Protein AF-A0A0F9L7L8-F1 (afdb_monomer)

Structure (mmCIF, N/CA/C/O backbone):
data_AF-A0A0F9L7L8-F1
#
_entry.id   AF-A0A0F9L7L8-F1
#
loop_
_atom_site.group_PDB
_atom_site.id
_atom_site.type_symbol
_atom_site.label_atom_id
_atom_site.label_alt_id
_atom_site.label_comp_id
_atom_site.label_asym_id
_atom_site.label_entity_id
_atom_site.label_seq_id
_atom_site.pdbx_PDB_ins_code
_atom_site.Cartn_x
_atom_site.C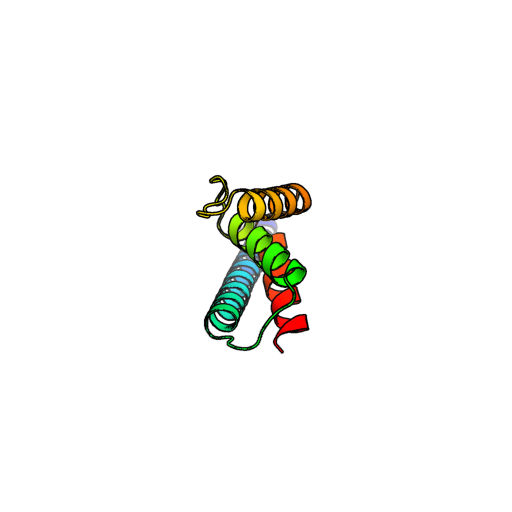artn_y
_atom_site.Cartn_z
_atom_site.occupancy
_atom_site.B_iso_or_equiv
_atom_site.auth_seq_id
_atom_site.auth_comp_id
_atom_site.auth_asym_id
_atom_site.auth_atom_id
_atom_site.pdbx_PDB_model_num
ATOM 1 N N . MET A 1 1 ? -20.243 1.030 40.720 1.00 58.00 1 MET A N 1
ATOM 2 C CA . MET A 1 1 ? -19.540 1.716 39.609 1.00 58.00 1 MET A CA 1
ATOM 3 C C . MET A 1 1 ? -20.344 2.938 39.201 1.00 58.00 1 MET A C 1
ATOM 5 O O . MET A 1 1 ? -21.549 2.809 39.022 1.00 58.00 1 MET A O 1
ATOM 9 N N . LEU A 1 2 ? -19.695 4.101 39.087 1.00 49.59 2 LEU A N 1
ATOM 10 C CA . LEU A 1 2 ? -20.335 5.357 38.682 1.00 49.59 2 LEU A CA 1
ATOM 11 C C . LEU A 1 2 ? -20.821 5.268 37.214 1.00 49.59 2 LEU A C 1
ATOM 13 O O . LEU A 1 2 ? -20.102 4.693 36.391 1.00 49.59 2 LEU A O 1
ATOM 17 N N . PRO A 1 3 ? -21.987 5.840 36.854 1.00 58.53 3 PRO A N 1
ATOM 18 C CA . PRO A 1 3 ? -22.592 5.733 35.516 1.00 58.53 3 PRO A CA 1
ATOM 19 C C . PRO A 1 3 ? -21.655 6.083 34.345 1.00 58.53 3 PRO A C 1
ATOM 21 O O . PRO A 1 3 ? -21.719 5.449 33.293 1.00 58.53 3 PRO A O 1
ATOM 24 N N . GLY A 1 4 ? -20.727 7.027 34.542 1.00 60.31 4 GLY A N 1
ATOM 25 C CA . GLY A 1 4 ? -19.758 7.450 33.523 1.00 60.31 4 GLY A CA 1
ATOM 26 C C . GLY A 1 4 ? -18.690 6.409 33.162 1.00 60.31 4 GLY A C 1
ATOM 27 O O . GLY A 1 4 ? -18.187 6.423 32.042 1.00 60.31 4 GLY A O 1
ATOM 28 N N . GLN A 1 5 ? -18.367 5.460 34.050 1.00 60.75 5 GLN A N 1
ATOM 29 C CA . GLN A 1 5 ? -17.336 4.455 33.756 1.00 60.75 5 GLN A CA 1
ATOM 30 C C . GLN A 1 5 ? -17.806 3.382 32.764 1.00 60.75 5 GLN A C 1
ATOM 32 O O . GLN A 1 5 ? -17.020 2.946 31.927 1.00 60.75 5 GLN A O 1
ATOM 37 N N . LYS A 1 6 ? -19.093 3.000 32.783 1.00 67.44 6 LYS A N 1
ATOM 38 C CA . LYS A 1 6 ? -19.633 2.000 31.840 1.00 67.44 6 LYS A CA 1
ATOM 39 C C . LYS A 1 6 ? -19.590 2.481 30.383 1.00 67.44 6 LYS A C 1
ATOM 41 O O . LYS A 1 6 ? -19.322 1.684 29.488 1.00 67.44 6 LYS A O 1
ATOM 46 N N . HIS A 1 7 ? -19.825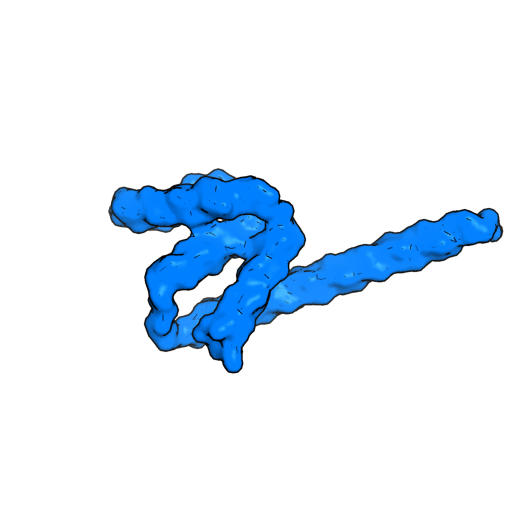 3.771 30.139 1.00 71.62 7 HIS A N 1
ATOM 47 C CA . HIS A 1 7 ? -19.861 4.325 28.782 1.00 71.62 7 HIS A CA 1
ATOM 48 C C . HIS A 1 7 ? -18.468 4.362 28.128 1.00 71.62 7 HIS A C 1
ATOM 50 O O . HIS A 1 7 ? -18.307 3.957 26.977 1.00 71.62 7 HIS A O 1
ATOM 56 N N . VAL A 1 8 ? -17.438 4.756 28.886 1.00 81.50 8 VAL A N 1
ATOM 57 C CA . VAL A 1 8 ? -16.043 4.794 28.409 1.00 81.50 8 VAL A CA 1
ATOM 58 C C . VAL A 1 8 ? -15.523 3.391 28.068 1.00 81.50 8 VAL A C 1
ATOM 60 O O . VAL A 1 8 ? -14.898 3.208 27.022 1.00 81.50 8 VAL A O 1
ATOM 63 N N . SER A 1 9 ? -15.825 2.376 28.886 1.00 82.94 9 SER A N 1
ATOM 64 C CA . SER A 1 9 ? -15.426 0.986 28.611 1.00 82.94 9 SER A CA 1
ATOM 65 C C . SER A 1 9 ? -16.019 0.445 27.305 1.00 82.94 9 SER A C 1
ATOM 67 O O . SER A 1 9 ? -15.314 -0.214 26.539 1.00 82.94 9 SER A O 1
ATOM 69 N N . GLN A 1 10 ? -17.283 0.765 27.008 1.00 80.38 10 GLN A N 1
ATOM 70 C CA . GLN A 1 10 ? -17.938 0.339 25.769 1.00 80.38 10 GLN A CA 1
ATOM 71 C C . GLN A 1 10 ? -17.287 0.975 24.529 1.00 80.38 10 GLN A C 1
ATOM 73 O O . GLN A 1 10 ? -17.045 0.294 23.532 1.00 80.38 10 GLN A O 1
ATOM 78 N N . LEU A 1 11 ? -16.958 2.269 24.596 1.00 83.44 11 LEU A N 1
ATOM 79 C CA . LEU A 1 11 ? -16.261 2.992 23.525 1.00 83.44 11 LEU A CA 1
ATOM 80 C C . LEU A 1 11 ? -14.874 2.398 23.238 1.00 83.44 11 LEU A C 1
ATOM 82 O O . LEU A 1 11 ? -14.505 2.216 22.075 1.00 83.44 11 LEU A O 1
ATOM 86 N N . LEU A 1 12 ? -14.121 2.052 24.287 1.00 84.81 12 LEU A N 1
ATOM 87 C CA . LEU A 1 12 ? -12.811 1.407 24.164 1.00 84.81 12 LEU A CA 1
ATOM 88 C C . LEU A 1 12 ? -12.914 0.026 23.505 1.00 84.81 12 LEU A C 1
ATOM 90 O O . LEU A 1 12 ? -12.127 -0.281 22.608 1.00 84.81 12 LEU A O 1
ATOM 94 N N . LEU A 1 13 ? -13.908 -0.778 23.895 1.00 81.31 13 LEU A N 1
ATOM 95 C CA . LEU A 1 13 ? -14.146 -2.096 23.307 1.00 81.31 13 LEU A CA 1
ATOM 96 C C . LEU A 1 13 ? -14.510 -1.992 21.819 1.00 81.31 13 LEU A C 1
ATOM 98 O O . LEU A 1 13 ? -13.941 -2.700 20.991 1.00 81.31 13 LEU A O 1
ATOM 102 N N . LEU A 1 14 ? -15.395 -1.058 21.458 1.00 83.38 14 LEU A N 1
ATOM 103 C CA . LEU A 1 14 ? -15.755 -0.802 20.061 1.00 83.38 14 LEU A CA 1
ATOM 104 C C . LEU A 1 14 ? -14.546 -0.357 19.231 1.00 83.38 14 LEU A C 1
ATOM 106 O O . LEU A 1 14 ? -14.371 -0.819 18.103 1.00 83.38 14 LEU A O 1
ATOM 110 N N . LYS A 1 15 ? -13.693 0.519 19.778 1.00 85.88 15 LYS A N 1
ATOM 111 C CA . LYS A 1 15 ? -12.450 0.937 19.116 1.00 85.88 15 LYS A CA 1
ATOM 112 C C . LYS A 1 15 ? -11.503 -0.249 18.914 1.00 85.88 15 LYS A C 1
ATOM 114 O O . LYS A 1 15 ? -10.939 -0.385 17.830 1.00 85.88 15 LYS A O 1
ATOM 119 N N . LYS A 1 16 ? -11.373 -1.130 19.912 1.00 86.50 16 LYS A N 1
ATOM 120 C CA . LYS A 1 16 ? -10.564 -2.354 19.823 1.00 86.50 16 LYS A CA 1
ATOM 121 C C . LYS A 1 16 ? -11.059 -3.279 18.705 1.00 86.50 16 LYS A C 1
ATOM 123 O O . LYS A 1 16 ? -10.274 -3.614 17.825 1.00 86.50 16 LYS A O 1
ATOM 128 N N . ILE A 1 17 ? -12.356 -3.592 18.673 1.00 87.25 17 ILE A N 1
ATOM 129 C CA . ILE A 1 17 ? -12.961 -4.448 17.636 1.00 87.25 17 ILE A CA 1
ATOM 130 C C . ILE A 1 17 ? -12.775 -3.836 16.240 1.00 87.25 17 ILE A C 1
ATOM 132 O O . ILE A 1 17 ? -12.404 -4.531 15.293 1.00 87.25 17 ILE A O 1
ATOM 136 N N . LYS A 1 18 ? -12.987 -2.519 16.095 1.00 87.94 18 LYS A N 1
ATOM 137 C CA . LYS A 1 18 ? -12.750 -1.817 14.822 1.00 87.94 18 LYS A CA 1
ATOM 138 C C . LYS A 1 18 ? -11.296 -1.951 14.360 1.00 87.94 18 LYS A C 1
ATOM 140 O O . LYS A 1 18 ? -11.064 -2.191 13.177 1.00 87.94 18 LYS A O 1
ATOM 145 N N . ASN A 1 19 ? -10.335 -1.841 15.277 1.00 89.12 19 ASN A N 1
ATOM 146 C CA . ASN A 1 19 ? -8.916 -2.007 14.966 1.00 89.12 19 ASN A CA 1
ATOM 147 C C . ASN A 1 19 ? -8.570 -3.454 14.584 1.00 89.12 19 ASN A C 1
ATOM 149 O O . ASN A 1 19 ? -7.817 -3.668 13.637 1.00 89.12 19 ASN A O 1
ATOM 153 N N . GLU A 1 20 ? -9.123 -4.452 15.273 1.00 91.75 20 GLU A N 1
ATOM 154 C CA . GLU A 1 20 ? -8.928 -5.873 14.939 1.00 91.75 20 GLU A CA 1
ATOM 155 C C . GLU A 1 20 ? -9.478 -6.203 13.547 1.00 91.75 20 GLU A C 1
ATOM 157 O O . GLU A 1 20 ? -8.793 -6.833 12.733 1.00 91.75 20 GLU A O 1
ATOM 162 N N . LYS A 1 21 ? -10.677 -5.698 13.230 1.00 95.44 21 LYS A N 1
ATOM 163 C CA . LYS A 1 21 ? -11.268 -5.856 11.899 1.00 95.44 21 LYS A CA 1
ATOM 164 C C . LYS A 1 21 ? -10.401 -5.201 10.823 1.00 95.44 21 LYS A C 1
ATOM 166 O O . LYS A 1 21 ? -10.136 -5.825 9.801 1.00 95.44 21 LYS A O 1
ATOM 171 N N . LEU A 1 22 ? -9.935 -3.973 11.059 1.00 96.44 22 LEU A N 1
ATOM 172 C CA . LEU A 1 22 ? -9.091 -3.251 10.106 1.00 96.44 22 LEU A CA 1
ATOM 173 C C . LEU A 1 22 ? -7.786 -4.001 9.808 1.00 96.44 22 LEU A C 1
ATOM 175 O O . LEU A 1 22 ? -7.421 -4.140 8.644 1.00 96.44 22 LEU A O 1
ATOM 179 N N . ASN A 1 23 ? -7.112 -4.517 10.840 1.00 95.75 23 ASN A N 1
ATOM 180 C CA . ASN A 1 23 ? -5.908 -5.329 10.650 1.00 95.75 23 ASN A CA 1
ATOM 181 C C . ASN A 1 23 ? -6.217 -6.596 9.844 1.00 95.75 23 ASN A C 1
ATOM 183 O O . ASN A 1 23 ? -5.483 -6.922 8.918 1.00 95.75 23 ASN A O 1
ATOM 187 N N . THR A 1 24 ? -7.329 -7.271 10.148 1.00 97.56 24 THR A N 1
ATOM 188 C CA . THR A 1 24 ? -7.750 -8.479 9.425 1.00 97.56 24 THR A CA 1
ATOM 189 C C . THR A 1 24 ? -7.999 -8.197 7.942 1.00 97.56 24 THR A C 1
ATOM 191 O O . THR A 1 24 ? -7.522 -8.940 7.085 1.00 97.56 24 THR A O 1
ATOM 194 N N . ASP A 1 25 ? -8.724 -7.122 7.624 1.00 97.00 25 ASP A N 1
ATOM 195 C CA . ASP A 1 25 ? -9.010 -6.723 6.243 1.00 97.00 25 ASP A CA 1
ATOM 196 C C . ASP A 1 25 ? -7.716 -6.363 5.492 1.00 97.00 25 ASP A C 1
ATOM 198 O O . ASP A 1 25 ? -7.518 -6.787 4.353 1.00 97.00 25 ASP A O 1
ATOM 202 N N . PHE A 1 26 ? -6.806 -5.633 6.146 1.00 98.19 26 PHE A N 1
ATOM 203 C CA . PHE A 1 26 ? -5.496 -5.294 5.592 1.00 98.19 26 PHE A CA 1
ATOM 204 C C . PHE A 1 26 ? -4.655 -6.542 5.300 1.00 98.19 26 PHE A C 1
ATOM 206 O O . PHE A 1 26 ? -4.157 -6.691 4.188 1.00 98.19 26 PHE A O 1
ATOM 213 N N . THR A 1 27 ? -4.541 -7.476 6.248 1.00 98.06 27 THR A N 1
ATOM 214 C CA . THR A 1 27 ? -3.785 -8.723 6.055 1.00 98.06 27 THR A CA 1
ATOM 215 C C . THR A 1 27 ? -4.354 -9.566 4.915 1.00 98.06 27 THR A C 1
ATOM 217 O O . THR A 1 27 ? -3.589 -10.090 4.109 1.00 98.06 27 THR A O 1
ATOM 220 N N . LYS A 1 28 ? -5.685 -9.661 4.797 1.00 98.00 28 LYS A N 1
ATOM 221 C CA . LYS A 1 28 ? -6.335 -10.358 3.675 1.00 98.00 28 LYS A CA 1
ATOM 222 C C . LYS A 1 28 ? -6.019 -9.701 2.334 1.00 98.00 28 LYS A C 1
ATOM 224 O O . LYS A 1 28 ? -5.704 -10.401 1.378 1.00 98.00 28 LYS A O 1
ATOM 229 N N . ALA A 1 29 ? -6.063 -8.371 2.274 1.00 98.12 29 ALA A N 1
ATOM 230 C CA . ALA A 1 29 ? -5.712 -7.628 1.070 1.00 98.12 29 ALA A CA 1
ATOM 231 C C . ALA A 1 29 ? -4.238 -7.841 0.677 1.00 98.12 29 ALA A C 1
ATOM 233 O O . ALA A 1 29 ? -3.947 -8.040 -0.497 1.00 98.12 29 ALA A O 1
ATOM 234 N N . VAL A 1 30 ? -3.316 -7.849 1.648 1.00 98.12 30 VAL A N 1
ATOM 235 C CA . VAL A 1 30 ? -1.888 -8.127 1.404 1.00 98.12 30 VAL A CA 1
ATOM 236 C C . VAL A 1 30 ? -1.691 -9.543 0.867 1.00 98.12 30 VAL A C 1
ATOM 238 O O . VAL A 1 30 ? -0.965 -9.733 -0.105 1.00 98.12 30 VAL A O 1
ATOM 241 N N . ALA A 1 31 ? -2.353 -10.534 1.469 1.00 97.88 31 ALA A N 1
ATOM 242 C CA . ALA A 1 31 ? -2.286 -11.915 1.001 1.00 97.88 31 ALA A CA 1
ATOM 243 C C . ALA A 1 31 ? -2.786 -12.048 -0.446 1.00 97.88 31 ALA A C 1
ATOM 245 O O . ALA A 1 31 ? -2.135 -12.708 -1.250 1.00 97.88 31 ALA A O 1
ATOM 246 N N . LEU A 1 32 ? -3.885 -11.364 -0.785 1.00 97.19 32 LEU A N 1
ATOM 247 C CA . LEU A 1 32 ? -4.443 -11.359 -2.135 1.00 97.19 32 LEU A CA 1
ATOM 248 C C . LEU A 1 32 ? -3.464 -10.772 -3.159 1.00 97.19 32 LEU A C 1
ATOM 250 O O . LEU A 1 32 ? -3.214 -11.411 -4.177 1.00 97.19 32 LEU A O 1
ATOM 254 N N . VAL A 1 33 ? -2.862 -9.611 -2.868 1.00 97.31 33 VAL A N 1
ATOM 255 C CA . VAL A 1 33 ? -1.839 -8.997 -3.738 1.00 97.31 33 VAL A CA 1
ATOM 256 C C . VAL A 1 33 ? -0.641 -9.928 -3.919 1.00 97.31 33 VAL A C 1
ATOM 258 O O . VAL A 1 33 ? -0.164 -10.082 -5.037 1.00 97.31 33 VAL A O 1
ATOM 261 N N . ASN A 1 34 ? -0.175 -10.586 -2.853 1.00 96.06 34 ASN A N 1
ATOM 262 C CA . ASN A 1 34 ? 0.964 -11.507 -2.928 1.00 96.06 34 ASN A CA 1
ATOM 263 C C . ASN A 1 34 ? 0.682 -12.753 -3.786 1.00 96.06 34 ASN A C 1
ATOM 265 O O . ASN A 1 34 ? 1.621 -13.345 -4.310 1.00 96.06 34 ASN A O 1
ATOM 269 N N . SER A 1 35 ? -0.583 -13.165 -3.906 1.00 96.44 35 SER A N 1
ATOM 270 C CA . SER A 1 35 ? -1.006 -14.281 -4.764 1.00 96.44 35 SER A CA 1
ATOM 271 C C . SER A 1 35 ? -1.446 -13.863 -6.170 1.00 96.44 35 SER A C 1
ATOM 273 O O . SER A 1 35 ? -1.727 -14.730 -6.993 1.00 96.44 35 SER A O 1
ATOM 275 N N . TYR A 1 36 ? -1.560 -12.561 -6.444 1.00 96.06 36 TYR A N 1
ATOM 276 C CA . TYR A 1 36 ? -2.063 -12.049 -7.715 1.00 96.06 36 TYR A CA 1
ATOM 277 C C . TYR A 1 36 ? -0.986 -12.131 -8.803 1.00 96.06 36 TYR A C 1
ATOM 279 O O . TYR A 1 36 ? 0.134 -11.660 -8.608 1.00 96.06 36 TYR A O 1
ATOM 287 N N . THR A 1 37 ? -1.322 -12.732 -9.945 1.00 94.56 37 THR A N 1
ATOM 288 C CA . THR A 1 37 ? -0.365 -13.027 -11.028 1.00 94.56 37 THR A CA 1
ATOM 289 C C . THR A 1 37 ? -0.522 -12.141 -12.255 1.00 94.56 37 THR A C 1
ATOM 291 O O . THR A 1 37 ? 0.401 -12.057 -13.063 1.00 94.56 37 THR A O 1
ATOM 294 N N . GLU A 1 38 ? -1.666 -11.479 -12.407 1.00 95.50 38 GLU A N 1
ATOM 295 C CA . GLU A 1 38 ? -1.911 -10.596 -13.543 1.00 95.50 38 GLU A CA 1
ATOM 296 C C . GLU A 1 38 ? -1.181 -9.253 -13.364 1.00 95.50 38 GLU A C 1
ATOM 298 O O . GLU A 1 38 ? -0.979 -8.781 -12.238 1.00 95.50 38 GLU A O 1
ATOM 303 N N . PRO A 1 39 ? -0.766 -8.602 -14.462 1.00 95.56 39 PRO A N 1
ATOM 304 C CA . PRO A 1 39 ? -0.062 -7.333 -14.380 1.00 95.56 39 PRO A CA 1
ATOM 305 C C . PRO A 1 39 ? -0.965 -6.233 -13.810 1.00 95.56 39 PRO A C 1
ATOM 307 O O . PRO A 1 39 ? -2.104 -6.049 -14.235 1.00 95.56 39 PRO A O 1
ATOM 310 N N . LEU A 1 40 ? -0.416 -5.448 -12.881 1.00 96.12 40 LEU A N 1
ATOM 311 C CA . LEU A 1 40 ? -1.033 -4.220 -12.380 1.00 96.12 40 LEU A CA 1
ATOM 312 C C . LEU A 1 40 ? -0.316 -2.991 -12.949 1.00 96.12 40 LEU A C 1
ATOM 314 O O . LEU A 1 40 ? 0.904 -3.029 -13.147 1.00 96.12 40 LEU A O 1
ATOM 318 N N . PRO A 1 41 ? -1.032 -1.872 -13.152 1.00 97.06 41 PRO A N 1
ATOM 319 C CA . PRO A 1 41 ? -0.406 -0.603 -13.490 1.00 97.06 41 PRO A CA 1
ATOM 320 C C . PRO A 1 41 ? 0.682 -0.211 -12.479 1.00 97.06 41 PRO A C 1
ATOM 322 O O . PRO A 1 41 ? 0.541 -0.401 -11.267 1.00 97.06 41 PRO A O 1
ATOM 325 N N . ALA A 1 42 ? 1.775 0.380 -12.963 1.00 96.06 42 ALA A N 1
ATOM 326 C CA . ALA A 1 42 ? 2.904 0.746 -12.108 1.00 96.06 42 ALA A CA 1
ATOM 327 C C . ALA A 1 42 ? 2.519 1.749 -11.002 1.00 96.06 42 ALA A C 1
ATOM 329 O O . ALA A 1 42 ? 3.047 1.678 -9.892 1.00 96.06 42 ALA A O 1
ATOM 330 N N . ASP A 1 43 ? 1.580 2.662 -11.267 1.00 97.00 43 ASP A N 1
ATOM 331 C CA . ASP A 1 43 ? 1.105 3.624 -10.270 1.00 97.00 43 ASP A CA 1
ATOM 332 C C . ASP A 1 43 ? 0.305 2.943 -9.144 1.00 97.00 43 ASP A C 1
ATOM 334 O O . ASP A 1 43 ? 0.435 3.327 -7.979 1.00 97.00 43 ASP A O 1
ATOM 338 N N . VAL A 1 44 ? -0.471 1.901 -9.468 1.00 97.94 44 VAL A N 1
ATOM 339 C CA . VAL A 1 44 ? -1.167 1.055 -8.489 1.00 97.94 44 VAL A CA 1
ATOM 340 C C . VAL A 1 44 ? -0.146 0.363 -7.589 1.00 97.94 44 VAL A C 1
ATOM 342 O O . VAL A 1 44 ? -0.255 0.449 -6.365 1.00 97.94 44 VAL A O 1
ATOM 345 N N . LEU A 1 45 ? 0.893 -0.243 -8.171 1.00 97.19 45 LEU A N 1
ATOM 346 C CA . LEU A 1 45 ? 1.961 -0.905 -7.414 1.00 97.19 45 LEU A CA 1
ATOM 347 C C . LEU A 1 45 ? 2.699 0.064 -6.476 1.00 97.19 45 LEU A C 1
ATOM 349 O O . LEU A 1 45 ? 2.957 -0.268 -5.318 1.00 97.19 45 LEU A O 1
ATOM 353 N N . LEU A 1 46 ? 3.001 1.279 -6.941 1.00 97.75 46 LEU A N 1
ATOM 354 C CA . LEU A 1 46 ? 3.663 2.307 -6.133 1.00 97.75 46 LEU A CA 1
ATOM 355 C C . LEU A 1 46 ? 2.790 2.786 -4.962 1.00 97.75 46 LEU A C 1
ATOM 357 O O . LEU A 1 46 ? 3.299 2.947 -3.849 1.00 97.75 46 LEU A O 1
ATOM 361 N N . LYS A 1 47 ? 1.478 2.955 -5.174 1.00 98.19 47 LYS A N 1
ATOM 362 C CA . LYS A 1 47 ? 0.520 3.280 -4.102 1.00 98.19 47 LYS A CA 1
ATOM 363 C C . LYS A 1 47 ? 0.425 2.150 -3.077 1.00 98.19 47 LYS A C 1
ATOM 365 O O . LYS A 1 47 ? 0.545 2.409 -1.880 1.00 98.19 47 LYS A O 1
ATOM 370 N N . LEU A 1 48 ? 0.273 0.902 -3.532 1.00 98.12 48 LEU A N 1
ATOM 371 C CA . LEU A 1 48 ? 0.244 -0.277 -2.658 1.00 98.12 48 LEU A CA 1
ATOM 372 C C . LEU A 1 48 ? 1.527 -0.380 -1.822 1.00 98.12 48 LEU A C 1
ATOM 374 O O . LEU A 1 48 ? 1.450 -0.588 -0.612 1.00 98.12 48 LEU A O 1
ATOM 378 N N . TYR A 1 49 ? 2.695 -0.157 -2.432 1.00 97.19 49 TYR A N 1
ATOM 379 C CA . TYR A 1 49 ? 3.980 -0.115 -1.733 1.00 97.19 49 TYR A CA 1
ATOM 380 C C . TYR A 1 49 ? 4.013 0.952 -0.626 1.00 97.19 49 TYR A C 1
ATOM 382 O O . TYR A 1 49 ? 4.361 0.643 0.517 1.00 97.19 49 TYR A O 1
ATOM 390 N N . ALA A 1 50 ? 3.626 2.194 -0.938 1.00 97.56 50 ALA A N 1
ATOM 391 C CA . ALA A 1 50 ? 3.654 3.291 0.026 1.00 97.56 50 ALA A CA 1
ATOM 392 C C . ALA A 1 50 ? 2.698 3.041 1.204 1.00 97.56 50 ALA A C 1
ATOM 394 O O . ALA A 1 50 ? 3.101 3.138 2.366 1.00 97.56 50 ALA A O 1
ATOM 395 N N . TYR A 1 51 ? 1.458 2.631 0.916 1.00 98.25 51 TYR A N 1
ATOM 396 C CA . TYR A 1 51 ? 0.473 2.304 1.947 1.00 98.25 51 TYR A CA 1
ATOM 397 C C . TYR A 1 51 ? 0.934 1.136 2.822 1.00 98.25 51 TYR A C 1
ATOM 399 O O . TYR A 1 51 ? 0.799 1.197 4.042 1.00 98.25 51 TYR A O 1
ATOM 407 N N . PHE A 1 52 ? 1.537 0.098 2.234 1.00 97.81 52 PHE A N 1
ATOM 408 C CA . PHE A 1 52 ? 2.066 -1.037 2.987 1.00 97.81 52 PHE A CA 1
ATOM 409 C C . PHE A 1 52 ? 3.193 -0.628 3.946 1.00 97.81 52 PHE A C 1
AT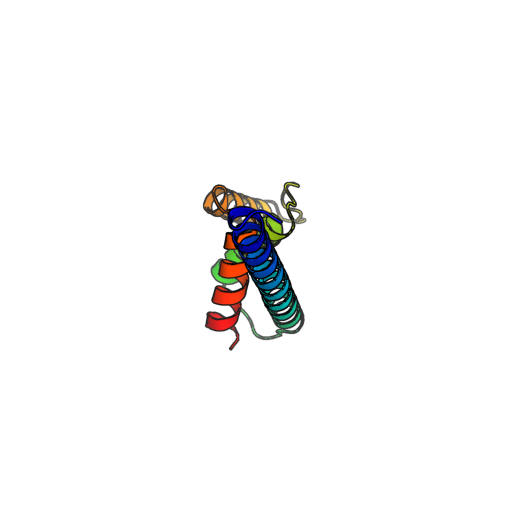OM 411 O O . PHE A 1 52 ? 3.177 -1.023 5.113 1.00 97.81 52 PHE A O 1
ATOM 418 N N . LYS A 1 53 ? 4.157 0.186 3.496 1.00 96.31 53 LYS A N 1
ATOM 419 C CA . LYS A 1 53 ? 5.263 0.670 4.342 1.00 96.31 53 LYS A CA 1
ATOM 420 C C . LYS A 1 53 ? 4.746 1.483 5.532 1.00 96.31 53 LYS A C 1
ATOM 422 O O . LYS A 1 53 ? 5.124 1.198 6.668 1.00 96.31 53 LYS A O 1
ATOM 427 N N . ILE A 1 54 ? 3.820 2.415 5.296 1.00 96.44 54 ILE A N 1
ATOM 428 C CA . ILE A 1 54 ? 3.214 3.245 6.353 1.00 96.44 54 ILE A CA 1
ATOM 429 C C . ILE A 1 54 ? 2.378 2.387 7.315 1.00 96.44 54 ILE A C 1
ATOM 431 O O . ILE A 1 54 ? 2.519 2.504 8.534 1.00 96.44 54 ILE A O 1
ATOM 435 N N . ALA A 1 55 ? 1.565 1.461 6.794 1.00 97.06 55 ALA A N 1
ATOM 436 C CA . ALA A 1 55 ? 0.756 0.540 7.597 1.00 97.06 55 ALA A CA 1
ATOM 437 C C . ALA A 1 55 ? 1.607 -0.357 8.517 1.00 97.06 55 ALA A C 1
ATOM 439 O O . ALA A 1 55 ? 1.158 -0.742 9.601 1.00 97.06 55 ALA A O 1
ATOM 440 N N . ASN A 1 56 ? 2.846 -0.656 8.124 1.00 95.88 56 ASN A N 1
ATOM 441 C CA . ASN A 1 56 ? 3.801 -1.427 8.919 1.00 95.88 56 ASN A CA 1
ATOM 442 C C . ASN A 1 56 ? 4.772 -0.558 9.733 1.00 95.88 56 ASN A C 1
ATOM 444 O O . ASN A 1 56 ? 5.661 -1.106 10.379 1.00 95.88 56 ASN A O 1
ATOM 448 N N . LYS A 1 57 ? 4.603 0.775 9.737 1.00 92.81 57 LYS A N 1
ATOM 449 C CA . LYS A 1 57 ? 5.524 1.734 10.378 1.00 92.81 57 LYS A CA 1
ATOM 450 C C . LYS A 1 57 ? 6.985 1.527 9.953 1.00 92.81 57 LYS A C 1
ATOM 452 O O . LYS A 1 57 ? 7.899 1.676 10.758 1.00 92.81 57 LYS A O 1
ATOM 457 N 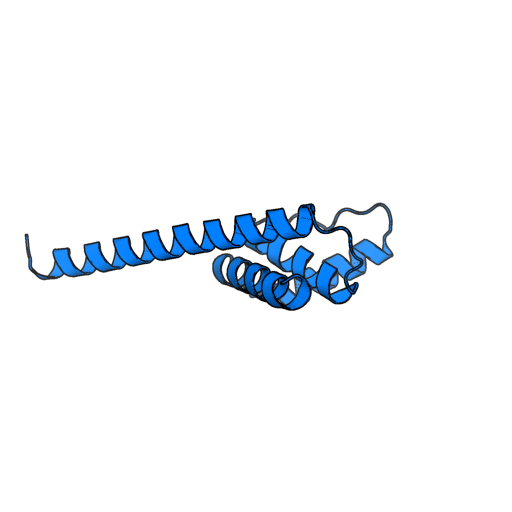N . ASN A 1 58 ? 7.197 1.146 8.697 1.00 89.19 58 ASN A N 1
ATOM 458 C CA . ASN A 1 58 ? 8.525 0.944 8.146 1.00 89.19 58 ASN A CA 1
ATOM 459 C C . ASN A 1 58 ? 8.970 2.218 7.412 1.00 89.19 58 ASN A C 1
ATOM 461 O O . ASN A 1 58 ? 8.486 2.511 6.316 1.00 89.19 58 ASN A O 1
ATOM 465 N N . TYR A 1 59 ? 9.921 2.929 8.020 1.00 81.00 59 TYR A N 1
ATOM 466 C CA . TYR A 1 59 ? 10.485 4.189 7.528 1.00 81.00 59 TYR A CA 1
ATOM 467 C C . TYR A 1 59 ? 11.852 4.025 6.851 1.00 81.00 59 TYR A C 1
ATOM 469 O O . TYR A 1 59 ? 12.497 5.019 6.530 1.00 81.00 59 TYR A O 1
ATOM 477 N N . ASP A 1 60 ? 12.293 2.788 6.608 1.00 85.56 60 ASP A N 1
ATOM 478 C CA . ASP A 1 60 ? 13.558 2.531 5.924 1.00 85.56 60 ASP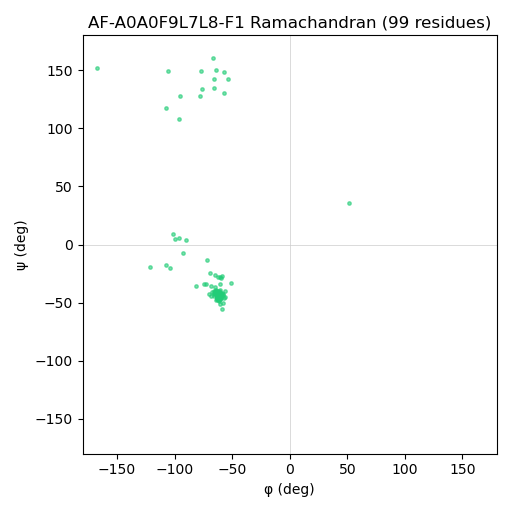 A CA 1
ATOM 479 C C . ASP A 1 60 ? 13.511 3.057 4.487 1.00 85.56 60 ASP A C 1
ATOM 481 O O . ASP A 1 60 ? 12.460 3.025 3.827 1.00 85.56 60 ASP A O 1
ATOM 485 N N . ASN A 1 61 ? 14.670 3.457 3.967 1.00 80.31 61 ASN A N 1
ATOM 486 C CA . ASN A 1 61 ? 14.801 3.874 2.576 1.00 80.31 61 ASN A CA 1
ATOM 487 C C . ASN A 1 61 ? 14.344 2.764 1.605 1.00 80.31 61 ASN A C 1
ATOM 489 O O . ASN A 1 61 ? 14.484 1.574 1.907 1.00 80.31 61 ASN A O 1
ATOM 493 N N . PRO A 1 62 ? 13.793 3.116 0.427 1.00 82.00 62 PRO A N 1
ATOM 494 C CA . PRO A 1 62 ? 13.435 2.127 -0.581 1.00 82.00 62 PRO A CA 1
ATOM 495 C C . PRO A 1 62 ? 14.627 1.260 -0.999 1.00 82.00 62 PRO A C 1
ATOM 497 O O . PRO A 1 62 ? 15.681 1.777 -1.361 1.00 82.00 62 PRO A O 1
ATOM 500 N N . GLY A 1 63 ? 14.431 -0.060 -0.990 1.00 76.81 63 GLY A N 1
ATOM 501 C CA . GLY A 1 63 ? 15.388 -1.029 -1.523 1.00 76.81 63 GLY A CA 1
ATOM 502 C C . GLY A 1 63 ? 15.060 -1.425 -2.967 1.00 76.81 63 GLY A C 1
ATOM 503 O O . GLY A 1 63 ? 13.931 -1.832 -3.273 1.00 76.81 63 GLY A O 1
ATOM 504 N N . SER A 1 64 ? 16.050 -1.310 -3.852 1.00 78.19 64 SER A N 1
ATOM 505 C CA . SER A 1 64 ? 16.097 -1.866 -5.213 1.00 78.19 64 SER A CA 1
ATOM 506 C C . SER A 1 64 ? 17.527 -1.755 -5.740 1.00 78.19 64 SER A C 1
ATOM 508 O O . SER A 1 64 ? 18.237 -0.817 -5.373 1.00 78.19 64 SER A O 1
ATOM 510 N N . SER A 1 65 ? 17.925 -2.655 -6.640 1.00 81.31 65 SER A N 1
ATOM 511 C CA . SER A 1 65 ? 19.185 -2.566 -7.391 1.00 81.31 65 SER A CA 1
ATOM 512 C C . SER A 1 65 ? 19.176 -1.458 -8.454 1.00 81.31 65 SER A C 1
ATOM 514 O O . SER A 1 65 ? 20.230 -1.089 -8.964 1.00 81.31 65 SER A O 1
ATOM 516 N N . THR A 1 66 ? 18.006 -0.899 -8.784 1.00 90.06 66 THR A N 1
ATOM 517 C CA . THR A 1 66 ? 17.859 0.153 -9.801 1.00 90.06 66 THR A CA 1
ATOM 518 C C . THR A 1 66 ? 17.557 1.517 -9.161 1.00 90.06 66 THR A C 1
ATOM 520 O O . THR A 1 66 ? 16.476 1.682 -8.582 1.00 90.06 66 THR A O 1
ATOM 523 N N . PRO A 1 67 ? 18.432 2.533 -9.320 1.00 92.31 67 PRO A N 1
ATOM 524 C CA . PRO A 1 67 ? 18.224 3.871 -8.754 1.00 92.31 67 PRO A CA 1
ATOM 525 C C . PRO A 1 67 ? 16.903 4.533 -9.170 1.00 92.31 67 PRO A C 1
ATOM 527 O O . PRO A 1 67 ? 16.215 5.122 -8.339 1.00 92.31 67 PRO A O 1
ATOM 530 N N . LEU A 1 68 ? 16.500 4.377 -10.435 1.00 93.44 68 LEU A N 1
ATOM 531 C CA . LEU A 1 68 ? 15.252 4.947 -10.950 1.00 93.44 68 LEU A CA 1
ATOM 532 C C . LEU A 1 68 ? 14.012 4.385 -10.233 1.00 93.44 68 LEU A C 1
ATOM 534 O O . LEU A 1 68 ? 13.106 5.133 -9.873 1.00 93.44 68 LEU A O 1
ATOM 538 N N . ILE A 1 69 ? 13.990 3.078 -9.958 1.00 92.19 69 ILE A N 1
ATOM 539 C CA . ILE A 1 69 ? 12.895 2.436 -9.215 1.00 92.19 69 ILE A CA 1
ATOM 540 C C . ILE A 1 69 ? 12.838 2.980 -7.782 1.00 92.19 69 ILE A C 1
ATOM 542 O O . ILE A 1 69 ? 11.752 3.235 -7.259 1.00 92.19 69 ILE A O 1
ATOM 546 N N . ASN A 1 70 ? 13.997 3.198 -7.151 1.00 93.31 70 ASN A N 1
ATOM 547 C CA . ASN A 1 70 ? 14.056 3.793 -5.815 1.00 93.31 70 ASN A CA 1
ATOM 548 C C . ASN A 1 70 ? 13.516 5.225 -5.801 1.00 93.31 70 ASN A C 1
ATOM 550 O O . ASN A 1 70 ? 12.786 5.566 -4.875 1.00 93.31 70 ASN A O 1
ATOM 554 N N . ALA A 1 71 ? 13.791 6.028 -6.834 1.00 95.62 71 ALA A N 1
ATOM 555 C CA . ALA A 1 71 ? 13.240 7.378 -6.957 1.00 95.62 71 ALA A CA 1
ATOM 556 C C . ALA A 1 71 ? 11.702 7.366 -7.031 1.00 95.62 71 ALA A C 1
ATOM 558 O O . ALA A 1 71 ? 11.043 8.110 -6.307 1.00 95.62 71 ALA A O 1
ATOM 559 N N . PHE A 1 72 ? 11.110 6.462 -7.821 1.00 96.62 72 PHE A N 1
ATOM 560 C CA . PHE A 1 72 ? 9.650 6.314 -7.867 1.00 96.62 72 PHE A CA 1
ATOM 561 C C . PHE A 1 72 ? 9.057 5.866 -6.527 1.00 96.62 72 PHE A C 1
ATOM 563 O O . PHE A 1 72 ? 8.057 6.427 -6.077 1.00 96.62 72 PHE A O 1
ATOM 570 N N . LYS A 1 73 ? 9.688 4.897 -5.853 1.00 96.12 73 LYS A N 1
ATOM 571 C CA . LYS A 1 73 ? 9.268 4.447 -4.516 1.00 96.12 73 LYS A CA 1
ATOM 572 C C . LYS A 1 73 ? 9.368 5.564 -3.474 1.00 96.12 73 LYS A C 1
ATOM 574 O O . LYS A 1 73 ? 8.469 5.701 -2.648 1.00 96.12 73 LYS A O 1
ATOM 579 N N . ALA A 1 74 ? 10.439 6.357 -3.509 1.00 95.12 74 ALA A N 1
ATOM 580 C CA . ALA A 1 74 ? 10.621 7.503 -2.625 1.00 95.12 74 ALA A CA 1
ATOM 581 C C . ALA A 1 74 ? 9.534 8.557 -2.868 1.00 95.12 74 ALA A C 1
ATOM 583 O O . ALA A 1 74 ? 8.878 8.982 -1.921 1.00 95.12 74 ALA A O 1
ATOM 584 N N . ASN A 1 75 ? 9.263 8.896 -4.132 1.00 96.44 75 ASN A N 1
ATOM 585 C CA . ASN A 1 75 ? 8.192 9.822 -4.498 1.00 96.44 75 ASN A CA 1
ATOM 586 C C . ASN A 1 75 ? 6.821 9.341 -4.006 1.00 96.44 75 ASN A C 1
ATOM 588 O O . ASN A 1 75 ? 6.059 10.133 -3.459 1.00 96.44 75 ASN A O 1
ATOM 592 N N . ALA A 1 76 ? 6.519 8.046 -4.136 1.00 97.31 76 ALA A N 1
ATOM 593 C CA . ALA A 1 76 ? 5.269 7.475 -3.638 1.00 97.31 76 ALA A CA 1
ATOM 594 C C . ALA A 1 76 ? 5.138 7.580 -2.105 1.00 97.31 76 ALA A C 1
ATOM 596 O O . ALA A 1 76 ? 4.065 7.90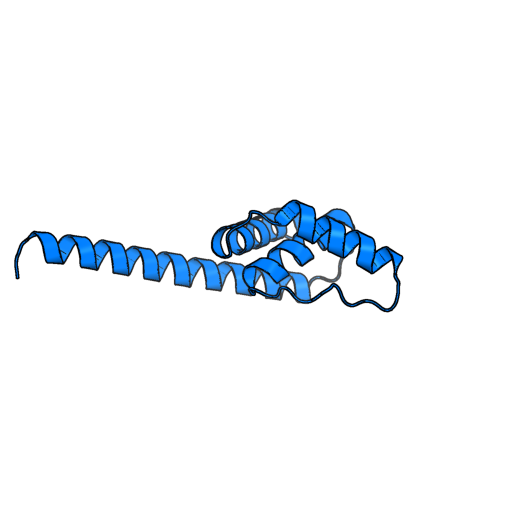4 -1.598 1.00 97.31 76 ALA A O 1
ATOM 597 N N . LEU A 1 77 ? 6.227 7.357 -1.359 1.00 95.62 77 LEU A N 1
ATOM 598 C CA . LEU A 1 77 ? 6.248 7.540 0.098 1.00 95.62 77 LEU A CA 1
ATOM 599 C C . LEU A 1 77 ? 6.068 9.009 0.495 1.00 95.62 77 LEU A C 1
ATOM 601 O O . LEU A 1 77 ? 5.308 9.295 1.417 1.00 95.62 77 LEU A O 1
ATOM 605 N N . ILE A 1 78 ? 6.716 9.935 -0.219 1.00 94.56 78 ILE A N 1
ATOM 606 C CA . ILE A 1 78 ? 6.564 11.381 -0.003 1.00 94.56 78 ILE A CA 1
ATOM 607 C C . ILE A 1 78 ? 5.108 11.800 -0.226 1.00 94.56 78 ILE A C 1
ATOM 609 O O . ILE A 1 78 ? 4.537 12.493 0.611 1.00 94.56 78 ILE A O 1
ATOM 613 N N . GLN A 1 79 ? 4.479 11.331 -1.307 1.00 95.44 79 GLN A N 1
ATOM 614 C CA . GLN A 1 79 ? 3.075 11.626 -1.616 1.00 95.44 79 GLN A CA 1
ATOM 615 C C . GLN A 1 79 ? 2.098 11.104 -0.549 1.00 95.44 79 GLN A C 1
ATOM 617 O O . GLN A 1 79 ? 1.023 11.671 -0.374 1.00 95.44 79 GLN A O 1
ATOM 622 N N . ALA A 1 80 ? 2.461 10.038 0.168 1.00 94.44 80 ALA A N 1
ATOM 623 C CA . ALA A 1 80 ? 1.638 9.421 1.207 1.00 94.44 80 ALA A CA 1
ATOM 624 C C . ALA A 1 80 ? 2.025 9.838 2.644 1.00 94.44 80 ALA A C 1
ATOM 626 O O . ALA A 1 80 ? 1.458 9.310 3.601 1.00 94.44 80 ALA A O 1
ATOM 627 N N . ASN A 1 81 ? 2.973 10.766 2.826 1.00 86.81 81 ASN A N 1
ATOM 628 C CA . ASN A 1 81 ? 3.660 11.001 4.107 1.00 86.81 81 ASN A CA 1
ATOM 629 C C . ASN A 1 81 ? 2.755 11.382 5.298 1.00 86.81 81 ASN A C 1
ATOM 631 O O . ASN A 1 81 ? 3.105 11.097 6.440 1.00 86.81 81 ASN A O 1
ATOM 635 N N . ASN A 1 82 ? 1.596 11.992 5.047 1.00 92.25 82 ASN A N 1
ATOM 636 C CA . ASN A 1 82 ? 0.676 12.476 6.079 1.00 92.25 82 ASN A CA 1
ATOM 637 C C . ASN A 1 82 ? -0.369 11.431 6.501 1.00 92.25 82 ASN A C 1
ATOM 639 O O . ASN A 1 82 ? -1.269 11.733 7.286 1.00 92.25 82 ASN A O 1
ATOM 643 N N . MET A 1 83 ? -0.300 10.210 5.968 1.00 95.81 83 MET A N 1
ATOM 644 C CA . MET A 1 83 ? -1.257 9.163 6.308 1.00 95.81 83 MET A CA 1
ATOM 645 C C . MET A 1 83 ? -0.969 8.568 7.687 1.00 95.81 83 MET A C 1
ATOM 647 O O . MET A 1 83 ? 0.156 8.182 8.005 1.00 95.81 83 MET A O 1
ATOM 651 N N . SER A 1 84 ? -2.025 8.413 8.488 1.00 96.50 84 SER A N 1
ATOM 652 C CA . SER A 1 84 ? -1.966 7.562 9.674 1.00 96.50 84 SER A CA 1
ATOM 653 C C . SER A 1 84 ? -1.793 6.093 9.272 1.00 96.50 84 SER A C 1
ATOM 655 O O . SER A 1 84 ? -2.110 5.687 8.149 1.00 96.50 84 SER A O 1
ATOM 657 N N . ARG A 1 85 ? -1.334 5.261 10.213 1.00 96.00 85 ARG A N 1
ATOM 658 C CA . ARG A 1 85 ? -1.232 3.810 10.007 1.00 96.00 85 ARG A CA 1
ATOM 659 C C . ARG A 1 85 ? -2.589 3.217 9.620 1.00 96.00 85 ARG A C 1
ATOM 661 O O . ARG A 1 85 ? -2.678 2.415 8.693 1.00 96.00 85 ARG A O 1
ATOM 668 N N . GLU A 1 86 ? -3.640 3.619 10.326 1.00 96.62 86 GLU A N 1
ATOM 669 C CA . GLU A 1 86 ? -5.002 3.153 10.105 1.00 96.62 86 GLU A CA 1
ATOM 670 C C . GLU A 1 86 ? -5.529 3.582 8.733 1.00 96.62 86 GLU A C 1
ATOM 672 O O . GLU A 1 86 ? -6.191 2.796 8.055 1.00 96.62 86 GLU A O 1
ATOM 677 N N . ASP A 1 87 ? -5.233 4.804 8.292 1.00 97.94 87 ASP A N 1
ATOM 678 C CA . ASP A 1 87 ? -5.674 5.277 6.979 1.00 97.94 87 ASP A CA 1
ATOM 679 C C . ASP A 1 87 ? -4.894 4.616 5.846 1.00 97.94 87 ASP A C 1
ATOM 681 O O . ASP A 1 87 ? -5.487 4.297 4.816 1.00 97.94 87 ASP A O 1
ATOM 685 N N . ALA A 1 88 ? -3.612 4.310 6.052 1.00 98.25 88 ALA A N 1
ATOM 686 C CA . ALA A 1 88 ? -2.827 3.516 5.113 1.00 98.25 88 ALA A CA 1
ATOM 687 C C . ALA A 1 88 ? -3.396 2.094 4.958 1.00 98.25 88 ALA A C 1
ATOM 689 O O . ALA A 1 88 ? -3.572 1.625 3.835 1.00 98.25 88 ALA A O 1
ATOM 690 N N . MET A 1 89 ? -3.783 1.436 6.059 1.00 98.50 89 MET A N 1
ATOM 691 C CA . MET A 1 89 ? -4.455 0.127 6.015 1.00 98.50 89 MET A CA 1
ATOM 692 C C . MET A 1 89 ? -5.780 0.183 5.243 1.00 98.50 89 MET A C 1
ATOM 694 O O . MET A 1 89 ? -6.033 -0.663 4.383 1.00 98.50 89 MET A O 1
ATOM 698 N N . LYS A 1 90 ? -6.619 1.196 5.512 1.00 98.38 90 LYS A N 1
ATOM 699 C CA . LYS A 1 90 ? -7.897 1.388 4.804 1.00 98.38 90 LYS A CA 1
ATOM 700 C C . LYS A 1 90 ? -7.681 1.651 3.317 1.00 98.38 90 LYS A C 1
ATOM 702 O O . LYS A 1 90 ? -8.385 1.072 2.493 1.00 98.38 90 LYS A O 1
ATOM 707 N N . ALA A 1 91 ? -6.737 2.525 2.973 1.00 98.38 91 ALA A N 1
ATOM 708 C CA . ALA A 1 91 ? -6.436 2.874 1.591 1.00 98.38 91 ALA A CA 1
ATOM 709 C C . ALA A 1 91 ? -5.888 1.673 0.816 1.00 98.38 91 ALA A C 1
ATOM 711 O O . ALA A 1 91 ? -6.329 1.439 -0.307 1.00 98.38 91 ALA A O 1
ATOM 712 N N . TYR A 1 92 ? -5.014 0.871 1.435 1.00 98.56 92 TYR A N 1
ATOM 713 C CA . TYR A 1 92 ? -4.514 -0.375 0.858 1.00 98.56 92 TYR A CA 1
ATOM 714 C C . TYR A 1 92 ? -5.663 -1.338 0.551 1.00 98.56 92 TYR A C 1
ATOM 716 O O . TYR A 1 92 ? -5.846 -1.726 -0.599 1.00 98.56 92 TYR A O 1
ATOM 724 N N . ALA A 1 93 ? -6.496 -1.661 1.547 1.00 98.19 93 ALA A N 1
ATOM 725 C CA . ALA A 1 93 ? -7.620 -2.577 1.357 1.00 98.19 93 ALA A CA 1
ATOM 726 C C . ALA A 1 93 ? -8.625 -2.061 0.309 1.00 98.19 93 ALA A C 1
ATOM 728 O O . ALA A 1 93 ? -9.122 -2.832 -0.511 1.00 98.19 93 ALA A O 1
ATOM 729 N N . LYS A 1 94 ? -8.895 -0.748 0.293 1.00 98.38 94 LYS A N 1
ATOM 730 C CA . LYS A 1 94 ? -9.772 -0.112 -0.700 1.00 98.38 94 LYS A CA 1
ATOM 731 C C . LYS A 1 94 ? -9.198 -0.198 -2.113 1.00 98.38 94 LYS A C 1
ATOM 733 O O . LYS A 1 94 ? -9.957 -0.445 -3.044 1.00 9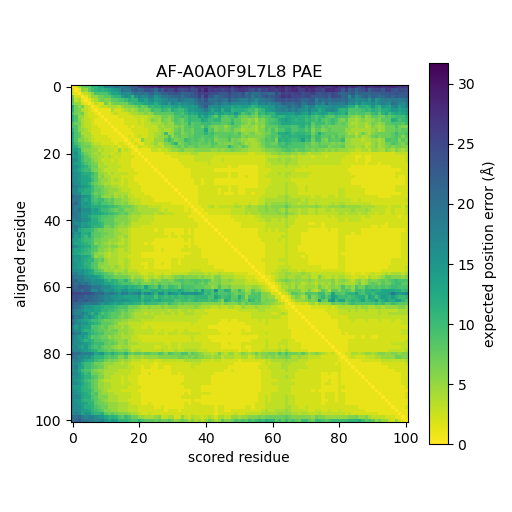8.38 94 LYS A O 1
ATOM 738 N N . LEU A 1 95 ? -7.896 0.029 -2.272 1.00 98.38 95 LEU A N 1
ATOM 739 C CA . LEU A 1 95 ? -7.238 -0.030 -3.573 1.00 98.38 95 LEU A CA 1
ATOM 740 C C . LEU A 1 95 ? -7.204 -1.466 -4.100 1.00 98.38 95 LEU A C 1
ATOM 742 O O . LEU A 1 95 ? -7.594 -1.693 -5.236 1.00 98.38 95 LEU A O 1
ATOM 746 N N . VAL A 1 96 ? -6.859 -2.442 -3.257 1.00 98.06 96 VAL A N 1
ATOM 747 C CA . VAL A 1 96 ? -6.913 -3.868 -3.622 1.00 98.06 96 VAL A CA 1
ATOM 748 C C . VAL A 1 96 ? -8.312 -4.273 -4.074 1.00 98.06 96 VAL A C 1
ATOM 750 O O . VAL A 1 96 ? -8.461 -4.867 -5.134 1.00 98.06 96 VAL A O 1
ATOM 753 N N . LYS A 1 97 ? -9.351 -3.876 -3.329 1.00 97.31 97 LYS A N 1
ATOM 754 C CA . LYS A 1 97 ? -10.741 -4.137 -3.723 1.00 97.31 97 LYS A CA 1
ATOM 755 C C . LYS A 1 97 ? -11.120 -3.497 -5.064 1.00 97.31 97 LYS A C 1
ATOM 757 O O . LYS A 1 97 ? -12.040 -3.972 -5.702 1.00 97.31 97 LYS A O 1
ATOM 762 N N . LYS A 1 98 ? -10.489 -2.391 -5.457 1.00 97.62 98 LYS A N 1
ATOM 763 C CA . LYS A 1 98 ? -10.798 -1.693 -6.712 1.00 97.62 98 LYS A CA 1
ATOM 764 C C . LYS A 1 98 ? -10.112 -2.329 -7.922 1.00 97.62 98 LYS A C 1
ATOM 766 O O . LYS A 1 98 ? -10.661 -2.269 -9.012 1.00 97.62 98 LYS A O 1
ATOM 771 N N . GLU A 1 99 ? -8.897 -2.836 -7.733 1.00 96.38 99 GLU A N 1
ATOM 772 C CA . GLU A 1 99 ? -8.018 -3.248 -8.836 1.00 96.38 99 GLU A CA 1
ATOM 773 C C . GLU A 1 99 ? -7.944 -4.773 -9.012 1.00 96.38 99 GLU A C 1
ATOM 775 O O . GLU A 1 99 ? -7.535 -5.233 -10.071 1.00 96.38 99 GLU A O 1
ATOM 780 N N . ILE A 1 100 ? -8.301 -5.554 -7.983 1.00 91.31 100 ILE A N 1
ATOM 781 C CA . ILE A 1 100 ? -8.148 -7.022 -7.967 1.00 91.31 100 ILE A CA 1
ATOM 782 C C . ILE A 1 100 ? -9.487 -7.758 -7.752 1.00 91.31 100 ILE A C 1
ATOM 784 O O . ILE A 1 100 ? -9.585 -8.944 -8.062 1.00 91.31 100 ILE A O 1
ATOM 788 N N . MET A 1 101 ? -10.517 -7.090 -7.219 1.00 87.25 101 MET A N 1
ATOM 789 C CA . MET A 1 101 ? -11.835 -7.683 -6.924 1.00 87.25 101 MET A CA 1
ATOM 790 C C . MET A 1 101 ? -12.937 -7.049 -7.764 1.00 87.25 101 MET A C 1
ATOM 792 O O . MET A 1 101 ? -13.903 -7.781 -8.067 1.00 87.25 101 MET A O 1
#

Radius of gyration: 17.23 Å; Cα contacts (8 Å, |Δi|>4): 65; chains: 1; bounding box: 42×27×54 Å

Foldseek 3Di:
DDPVVVVVVVVVVVVVVVVVVLVVLLVVLVVLVVPDDDDDDPVLVLLLLLLVCQLVVNPDQDDDPDPVVSVSNVVSVVVCVPDHSSRSSVSSSVSSVVGPD

Secondary structure (DSSP, 8-state):
--HHHHHHHHHHHHHHHHHHHHHHHHHHHHHHHHH--S---HHHHHHHHHHHHHHTT--PPPP-S-HHHHHHHHHHHHHTTT--HHHHHHHHHHHHHHHT-

InterPro domains:
  IPR000582 Acyl-CoA-binding protein, ACBP [PF00887] (24-96)
  IPR000582 Acyl-CoA-binding protein, ACBP [PS51228] (22-101)
  IPR014352 FERM/acyl-CoA-binding protein superfamily [G3DSA:1.20.80.10] (9-101)
  IPR035984 Acyl-CoA binding protein superfamily [SSF47027] (22-99)

Solvent-accessible surface area (backbone ato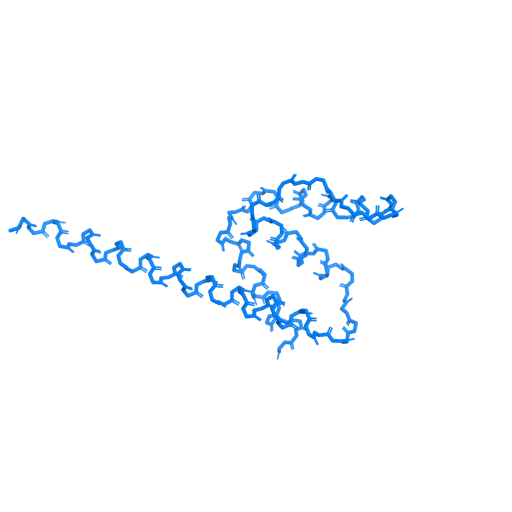ms only — not comparable to full-atom values): 5743 Å² total; per-residue (Å²): 132,64,79,71,58,62,57,56,54,52,52,52,51,53,51,49,52,52,50,53,50,47,52,53,49,28,53,52,36,51,54,49,58,75,69,57,83,75,91,72,60,69,68,58,52,38,48,46,51,29,22,50,31,47,46,66,72,51,84,71,78,67,86,63,98,44,70,70,61,27,51,52,47,47,51,33,36,61,77,50,63,89,56,49,43,69,53,18,30,50,50,37,33,53,48,43,52,71,78,76,103

pLDDT: mean 91.15, std 10.14, range [49.59, 98.56]

Organism: NCBI:txid412755

Mean predicted aligned error: 5.43 Å

Nearest PDB structures (foldseek):
  5h3i-assembly1_A  TM=8.490E-01  e=1.198E-03  Oryza sativa Japonica Group
  5h3i-assembly3_C  TM=8.549E-01  e=1.799E-03  Oryza s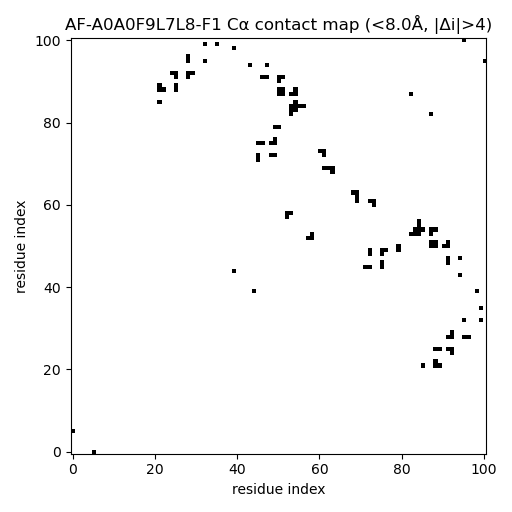ativa Japonica Group
  1hb6-assembly1_A  TM=8.565E-01  e=5.428E-03  Bos taurus
  3flv-assembly2_B  TM=8.275E-01  e=4.059E-03  Homo sapiens
  2cqu-assembly1_A  TM=8.480E-01  e=7.258E-03  Homo sapiens

Sequence (101 aa):
MLPGQKHVSQLLLLKKIKNEKLNTDFTKAVALVNSYTEPLPADVLLKLYAYFKIANKNYDNPGSSTPLINAFKANALIQANNMSREDAMKAYAKLVKKEIM